Protein AF-A0A2S5GR79-F1 (afdb_monomer_lite)

Structure (mmCIF, N/CA/C/O backbone):
data_AF-A0A2S5GR79-F1
#
_entry.id   AF-A0A2S5GR79-F1
#
loop_
_atom_site.group_PDB
_atom_site.id
_atom_site.type_symbol
_atom_site.label_atom_id
_atom_site.label_alt_id
_atom_site.label_comp_id
_atom_site.label_asym_id
_atom_site.label_entity_id
_atom_site.label_seq_id
_atom_site.pdbx_PDB_ins_code
_atom_site.Cartn_x
_atom_site.Cartn_y
_atom_site.Cartn_z
_atom_site.occupancy
_atom_site.B_iso_or_equiv
_atom_site.auth_seq_id
_atom_site.auth_comp_id
_atom_site.auth_asym_id
_atom_site.auth_atom_id
_atom_site.pdbx_PDB_model_num
ATOM 1 N N . MET A 1 1 ? -6.820 -5.739 -44.861 1.00 42.50 1 MET A N 1
ATOM 2 C CA . MET A 1 1 ? -7.500 -4.667 -44.110 1.00 42.50 1 MET A CA 1
ATOM 3 C C . MET A 1 1 ? -6.879 -3.373 -44.604 1.00 42.50 1 MET A C 1
ATOM 5 O O . MET A 1 1 ? -5.662 -3.299 -44.633 1.00 42.50 1 MET A O 1
ATOM 9 N N . SER A 1 2 ? -7.670 -2.469 -45.167 1.00 46.91 2 SER A N 1
ATOM 10 C CA . SER A 1 2 ? -7.202 -1.232 -45.798 1.00 46.91 2 SER A CA 1
ATOM 11 C C . SER A 1 2 ? -7.049 -0.143 -44.740 1.00 46.91 2 SER A C 1
ATOM 13 O O . SER A 1 2 ? -8.056 0.387 -44.272 1.00 46.91 2 SER A O 1
ATOM 15 N N . ASP A 1 3 ? -5.809 0.163 -44.368 1.00 52.59 3 ASP A N 1
ATOM 16 C CA . ASP A 1 3 ? -5.494 1.220 -43.410 1.00 52.59 3 ASP A CA 1
ATOM 17 C C . ASP A 1 3 ? -5.774 2.588 -44.038 1.00 52.59 3 ASP A C 1
ATOM 19 O O . ASP A 1 3 ? -5.167 2.986 -45.034 1.00 52.59 3 ASP A O 1
ATOM 23 N N . HIS A 1 4 ? -6.760 3.296 -43.488 1.00 53.09 4 HIS A N 1
ATOM 24 C CA . HIS A 1 4 ? -7.120 4.637 -43.928 1.00 53.09 4 HIS A CA 1
ATOM 25 C C . HIS A 1 4 ? -6.209 5.660 -43.211 1.00 53.09 4 HIS A C 1
ATOM 27 O O . HIS A 1 4 ? -6.035 5.581 -41.993 1.00 53.09 4 HIS A O 1
ATOM 33 N N . PRO A 1 5 ? -5.624 6.644 -43.920 1.00 54.62 5 PRO A N 1
ATOM 34 C CA . PRO A 1 5 ? -4.585 7.538 -43.382 1.00 54.62 5 PRO A CA 1
ATOM 35 C C . PRO A 1 5 ? -5.053 8.462 -42.242 1.00 54.62 5 PRO A C 1
ATOM 37 O O . PRO A 1 5 ? -4.232 9.074 -41.571 1.00 54.62 5 PRO A O 1
ATOM 40 N N . PHE A 1 6 ? -6.362 8.543 -41.991 1.00 53.09 6 PHE A N 1
ATOM 41 C CA . PHE A 1 6 ? -6.958 9.308 -40.886 1.00 53.09 6 PHE A CA 1
ATOM 42 C C . PHE A 1 6 ? -7.430 8.441 -39.705 1.00 53.09 6 PHE A C 1
ATOM 44 O O . PHE A 1 6 ? -8.050 8.956 -38.781 1.00 53.09 6 PHE A O 1
ATOM 51 N N . THR A 1 7 ? -7.165 7.132 -39.740 1.00 53.22 7 THR A N 1
ATOM 52 C CA . THR A 1 7 ? -7.453 6.177 -38.646 1.00 53.22 7 THR A CA 1
ATOM 53 C C . THR A 1 7 ? -6.189 5.604 -38.015 1.00 53.22 7 THR A C 1
ATOM 55 O O . THR A 1 7 ? -6.276 4.665 -37.229 1.00 53.22 7 THR A O 1
ATOM 58 N N . TYR A 1 8 ? -5.020 6.167 -38.329 1.00 49.94 8 TYR A N 1
ATOM 59 C CA . TYR A 1 8 ? -3.846 5.955 -37.495 1.00 49.94 8 TYR A CA 1
ATOM 60 C C . TYR A 1 8 ? -4.170 6.534 -36.119 1.00 49.94 8 TYR A C 1
ATOM 62 O O . TYR A 1 8 ? -4.484 7.724 -36.010 1.00 49.94 8 TYR A O 1
ATOM 70 N N . ASP A 1 9 ? -4.141 5.700 -35.081 1.00 53.53 9 ASP A N 1
ATOM 71 C CA . ASP A 1 9 ? -4.064 6.232 -33.732 1.00 53.53 9 ASP A CA 1
ATOM 72 C C . ASP A 1 9 ? -2.742 6.993 -33.652 1.00 53.53 9 ASP A C 1
ATOM 74 O O . ASP A 1 9 ? -1.657 6.417 -33.618 1.00 53.53 9 ASP A O 1
ATOM 78 N N . ARG A 1 10 ? -2.851 8.316 -33.736 1.00 48.50 10 ARG A N 1
ATOM 79 C CA . ARG A 1 10 ? -1.745 9.279 -33.738 1.00 48.50 10 ARG A CA 1
ATOM 80 C C . ARG A 1 10 ? -0.858 9.200 -32.493 1.00 48.50 10 ARG A C 1
ATOM 82 O O . ARG A 1 10 ? 0.132 9.914 -32.443 1.00 48.50 10 ARG A O 1
ATOM 89 N N . TRP A 1 11 ? -1.226 8.375 -31.517 1.00 52.16 11 TRP A N 1
ATOM 90 C CA . TRP A 1 11 ? -0.455 8.117 -30.314 1.00 52.16 11 TRP A CA 1
ATOM 91 C C . TRP A 1 11 ? 0.381 6.845 -30.376 1.00 52.16 11 TRP A C 1
ATOM 93 O O . TRP A 1 11 ? 1.126 6.628 -29.446 1.00 52.16 11 TRP A O 1
ATOM 103 N N . ALA A 1 12 ? 0.273 5.978 -31.384 1.00 57.91 12 ALA A N 1
ATOM 104 C CA . ALA A 1 12 ? 0.862 4.641 -31.288 1.00 57.91 12 ALA A CA 1
ATOM 105 C C . ALA A 1 12 ? 1.846 4.335 -32.422 1.00 57.91 12 ALA A C 1
ATOM 107 O O . ALA A 1 12 ? 1.499 3.699 -33.422 1.00 57.91 12 ALA A O 1
ATOM 108 N N . THR A 1 13 ? 3.108 4.704 -32.209 1.00 55.00 13 THR A N 1
ATOM 109 C CA . THR A 1 13 ? 4.247 4.032 -32.841 1.00 55.00 13 THR A CA 1
ATOM 110 C C . THR A 1 13 ? 4.854 3.068 -31.811 1.00 55.00 13 THR A C 1
ATOM 112 O O . THR A 1 13 ? 5.108 3.487 -30.689 1.00 55.00 13 THR A O 1
ATOM 115 N N . PRO A 1 14 ? 5.111 1.782 -32.122 1.00 53.25 14 PRO A N 1
ATOM 116 C CA . PRO A 1 14 ? 5.706 0.845 -31.155 1.00 53.25 14 PRO A CA 1
ATOM 117 C C . PRO A 1 14 ? 7.072 1.282 -30.599 1.00 53.25 14 PRO A C 1
ATOM 119 O O . PRO A 1 14 ? 7.477 0.808 -29.543 1.00 53.25 14 PRO A O 1
ATOM 122 N N . ASP A 1 15 ? 7.753 2.178 -31.317 1.00 54.16 15 ASP A N 1
ATOM 123 C CA . ASP A 1 15 ? 9.056 2.748 -30.977 1.00 54.16 15 ASP A CA 1
ATOM 124 C C . ASP A 1 15 ? 8.958 4.206 -30.465 1.00 54.16 15 ASP A C 1
ATOM 126 O O . ASP A 1 15 ? 9.974 4.903 -30.412 1.00 54.16 15 ASP A O 1
ATOM 130 N N . ASP A 1 16 ? 7.757 4.703 -30.127 1.00 55.81 16 ASP A N 1
ATOM 131 C CA . ASP A 1 16 ? 7.603 6.041 -29.537 1.00 55.81 16 ASP A CA 1
ATOM 132 C C . ASP A 1 16 ? 8.219 6.064 -28.125 1.00 55.81 16 ASP A C 1
ATOM 134 O O . ASP A 1 16 ? 7.866 5.214 -27.302 1.00 55.81 16 ASP A O 1
ATOM 138 N N . PRO A 1 17 ? 9.088 7.039 -27.786 1.00 57.56 17 PRO A N 1
ATOM 139 C CA . PRO A 1 17 ? 9.674 7.170 -26.447 1.00 57.56 17 PRO A CA 1
ATOM 140 C C . PRO A 1 17 ? 8.639 7.432 -25.339 1.00 57.56 17 PRO A C 1
ATOM 142 O O . PRO A 1 17 ? 8.994 7.430 -24.164 1.00 57.56 17 PRO A O 1
ATOM 145 N N . GLU A 1 18 ? 7.373 7.655 -25.698 1.00 55.31 18 GLU A N 1
ATOM 146 C CA . GLU A 1 18 ? 6.242 7.754 -24.773 1.00 55.31 18 GLU A CA 1
ATOM 147 C C . GLU A 1 18 ? 5.782 6.383 -24.229 1.00 55.31 18 GLU A C 1
ATOM 149 O O . GLU A 1 18 ? 5.046 6.335 -23.242 1.00 55.31 18 GLU A O 1
ATOM 154 N N . PHE A 1 19 ? 6.231 5.265 -24.821 1.00 59.44 19 PHE A N 1
ATOM 155 C CA . PHE A 1 19 ? 5.865 3.910 -24.399 1.00 59.44 19 PHE A CA 1
ATOM 156 C C . PHE A 1 19 ? 7.029 3.170 -23.740 1.00 59.44 19 PHE A C 1
ATOM 158 O O . PHE A 1 19 ? 8.067 2.905 -24.344 1.00 59.44 19 PHE A O 1
ATOM 165 N N . GLY A 1 20 ? 6.814 2.772 -22.486 1.00 65.38 20 GLY A N 1
ATOM 166 C CA . GLY A 1 20 ? 7.700 1.893 -21.727 1.00 65.38 20 GLY A CA 1
ATOM 167 C C . GLY A 1 20 ? 7.110 0.493 -21.572 1.00 65.38 20 GLY A C 1
ATOM 168 O O . GLY A 1 20 ? 5.892 0.309 -21.506 1.00 65.38 20 GLY A O 1
ATOM 169 N N . VAL A 1 21 ? 7.977 -0.516 -21.482 1.00 72.62 21 VAL A N 1
ATOM 170 C CA . VAL A 1 21 ? 7.553 -1.869 -21.110 1.00 72.62 21 VAL A CA 1
ATOM 171 C C . VAL A 1 21 ? 7.466 -1.938 -19.592 1.00 72.62 21 VAL A C 1
ATOM 173 O O . VAL A 1 21 ? 8.483 -1.873 -18.914 1.00 72.62 21 VAL A O 1
ATOM 176 N N . VAL A 1 22 ? 6.260 -2.125 -19.059 1.00 78.31 22 VAL A N 1
ATOM 177 C CA . VAL A 1 22 ? 6.050 -2.339 -17.621 1.00 78.31 22 VAL A CA 1
ATOM 178 C C . VAL A 1 22 ? 5.828 -3.821 -17.353 1.00 78.31 22 VAL A C 1
ATOM 180 O O . VAL A 1 22 ? 5.045 -4.489 -18.039 1.00 78.31 22 VAL A O 1
ATOM 183 N N . ARG A 1 23 ? 6.493 -4.365 -16.332 1.00 81.06 23 ARG A N 1
ATOM 184 C CA . ARG A 1 23 ? 6.277 -5.757 -15.933 1.00 81.06 23 ARG A CA 1
ATOM 185 C C . ARG A 1 23 ? 4.891 -5.894 -15.308 1.00 81.06 23 ARG A C 1
ATOM 187 O O . ARG A 1 23 ? 4.534 -5.185 -14.372 1.00 81.06 23 ARG A O 1
ATOM 194 N N . PHE A 1 24 ? 4.121 -6.877 -15.772 1.00 86.69 24 PHE A N 1
ATOM 195 C CA . PHE A 1 24 ? 2.779 -7.143 -15.242 1.00 86.69 24 PHE A CA 1
ATOM 196 C C . PHE A 1 24 ? 2.766 -7.406 -13.726 1.00 86.69 24 PHE A C 1
ATOM 198 O O . PHE A 1 24 ? 1.814 -7.048 -13.039 1.00 86.69 24 PHE A O 1
ATOM 205 N N . ASP A 1 25 ? 3.831 -8.012 -13.197 1.00 88.00 25 ASP A N 1
ATOM 206 C CA . ASP A 1 25 ? 3.993 -8.242 -11.758 1.00 88.00 25 ASP A CA 1
ATOM 207 C C . ASP A 1 25 ? 4.040 -6.927 -10.959 1.00 88.00 25 ASP A C 1
ATOM 209 O O . ASP A 1 25 ? 3.446 -6.837 -9.886 1.00 88.00 25 ASP A O 1
ATOM 213 N N . ASP A 1 26 ? 4.656 -5.879 -11.508 1.00 88.50 26 ASP A N 1
ATOM 214 C CA . ASP A 1 26 ? 4.743 -4.573 -10.851 1.00 88.50 26 ASP A CA 1
ATOM 215 C C . ASP A 1 26 ? 3.391 -3.851 -10.875 1.00 88.50 26 ASP A C 1
ATOM 217 O O . ASP A 1 26 ? 2.960 -3.324 -9.849 1.00 88.50 26 ASP A O 1
ATOM 221 N N . LEU A 1 27 ? 2.627 -3.971 -11.969 1.00 90.62 27 LEU A N 1
ATOM 222 C CA . LEU A 1 27 ? 1.230 -3.514 -12.010 1.00 90.62 27 LEU A CA 1
ATOM 223 C C . LEU A 1 27 ? 0.359 -4.220 -10.959 1.00 90.62 27 LEU A C 1
ATOM 225 O O . LEU A 1 27 ? -0.467 -3.586 -10.303 1.00 90.62 27 LEU A O 1
ATOM 229 N N . ARG A 1 28 ? 0.558 -5.528 -10.752 1.00 94.69 28 ARG A N 1
ATOM 230 C CA . ARG A 1 28 ? -0.155 -6.295 -9.716 1.00 94.69 28 ARG A CA 1
ATOM 231 C C . ARG A 1 28 ? 0.232 -5.877 -8.301 1.00 94.69 28 ARG A C 1
ATOM 233 O O . ARG A 1 28 ? -0.624 -5.888 -7.416 1.00 94.69 28 ARG A O 1
ATOM 240 N N . LYS A 1 29 ? 1.496 -5.525 -8.062 1.00 94.44 29 LYS A N 1
ATOM 241 C CA . LYS A 1 29 ? 1.938 -4.976 -6.770 1.00 94.44 29 LYS A CA 1
ATOM 242 C C 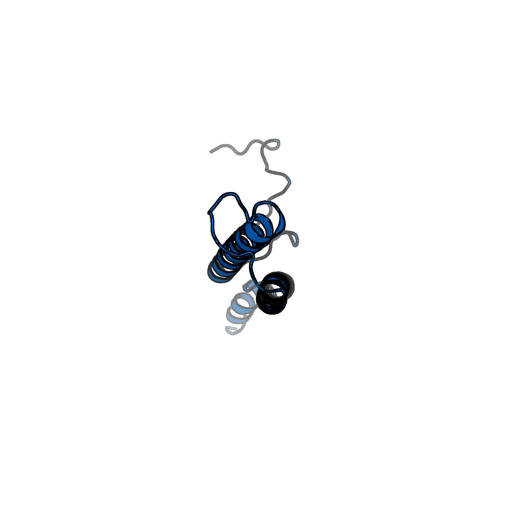. LYS A 1 29 ? 1.295 -3.616 -6.508 1.00 94.44 29 LYS A C 1
ATOM 244 O O . LYS A 1 29 ? 0.746 -3.431 -5.426 1.00 94.44 29 LYS A O 1
ATOM 249 N N . ILE A 1 30 ? 1.271 -2.730 -7.506 1.00 95.50 30 ILE A N 1
ATOM 250 C CA . ILE A 1 30 ? 0.607 -1.421 -7.414 1.00 95.50 30 ILE A CA 1
ATOM 251 C C . ILE A 1 30 ? -0.890 -1.590 -7.120 1.00 95.50 30 ILE A C 1
ATOM 253 O O . ILE A 1 30 ? -1.403 -0.979 -6.187 1.00 95.50 30 ILE A O 1
ATOM 257 N N . GLU A 1 31 ? -1.587 -2.475 -7.845 1.00 97.06 31 GLU A N 1
ATOM 258 C CA . GLU A 1 31 ? -3.004 -2.793 -7.601 1.00 97.06 31 GLU A CA 1
ATOM 259 C C . GLU A 1 31 ? -3.242 -3.200 -6.136 1.00 97.06 31 GLU A C 1
ATOM 261 O O . GLU A 1 31 ? -4.126 -2.667 -5.461 1.00 97.06 31 GLU A O 1
ATOM 266 N N . ARG A 1 32 ? -2.422 -4.119 -5.613 1.00 97.25 32 ARG A N 1
ATOM 267 C CA . ARG A 1 32 ? -2.527 -4.589 -4.224 1.00 97.25 32 ARG A CA 1
ATOM 268 C C . ARG A 1 32 ? -2.233 -3.489 -3.208 1.00 97.25 32 ARG A C 1
ATOM 270 O O . ARG A 1 32 ? -2.941 -3.415 -2.204 1.00 97.25 32 ARG A O 1
ATOM 277 N N . ALA A 1 33 ? -1.238 -2.643 -3.461 1.00 98.12 33 ALA A N 1
ATOM 278 C CA . ALA A 1 33 ? -0.913 -1.515 -2.596 1.00 98.12 33 ALA A CA 1
ATOM 279 C C . ALA A 1 33 ? -2.081 -0.517 -2.525 1.00 98.12 33 ALA A C 1
ATOM 281 O O . ALA A 1 33 ? -2.503 -0.154 -1.428 1.00 98.12 33 ALA A O 1
ATOM 282 N N . CYS A 1 34 ? -2.699 -0.179 -3.663 1.00 98.25 34 CYS A N 1
ATOM 283 C CA . CYS A 1 34 ? -3.895 0.668 -3.715 1.00 98.25 34 CYS A CA 1
ATOM 284 C C . CYS A 1 34 ? -5.066 0.086 -2.907 1.00 98.25 34 CYS A C 1
ATOM 286 O O . CYS A 1 34 ? -5.718 0.805 -2.146 1.00 98.25 34 CYS A O 1
ATOM 288 N N . LEU A 1 35 ? -5.323 -1.221 -3.028 1.00 98.38 35 LEU A N 1
ATOM 289 C CA . LEU A 1 35 ? -6.362 -1.897 -2.242 1.00 98.38 35 LEU A CA 1
ATOM 290 C C . LEU A 1 35 ? -6.048 -1.879 -0.738 1.00 98.38 35 LEU A C 1
ATOM 292 O O . LEU A 1 35 ? -6.953 -1.667 0.071 1.00 98.38 35 LEU A O 1
ATOM 296 N N . GLY A 1 36 ? -4.779 -2.061 -0.366 1.00 98.31 36 GLY A N 1
ATOM 297 C CA . GLY A 1 36 ? -4.312 -1.960 1.017 1.00 98.31 36 GLY A CA 1
ATOM 298 C C . GLY A 1 36 ? -4.529 -0.565 1.604 1.00 98.31 36 GLY A C 1
ATOM 299 O O . GLY A 1 36 ? -5.129 -0.439 2.671 1.00 98.31 36 GLY A O 1
ATOM 300 N N . ILE A 1 37 ? -4.133 0.480 0.873 1.00 98.50 37 ILE A N 1
ATOM 301 C CA . ILE A 1 37 ? -4.347 1.882 1.260 1.00 98.50 37 ILE A CA 1
ATOM 302 C C . ILE A 1 37 ? -5.837 2.154 1.473 1.00 98.50 37 ILE A C 1
ATOM 304 O O . ILE A 1 37 ? -6.228 2.701 2.505 1.00 98.50 37 ILE A O 1
ATOM 308 N N . TRP A 1 38 ? -6.686 1.731 0.533 1.00 98.25 38 TRP A N 1
ATOM 309 C CA . TRP A 1 38 ? -8.128 1.939 0.635 1.00 98.25 38 TRP A CA 1
ATOM 310 C C . TRP A 1 38 ? -8.739 1.229 1.850 1.00 98.25 38 TRP A C 1
ATOM 312 O O . TRP A 1 38 ? -9.548 1.815 2.574 1.00 98.25 38 TRP A O 1
ATOM 322 N N . ALA A 1 39 ? -8.320 -0.011 2.113 1.00 98.12 39 ALA A N 1
ATOM 323 C CA . ALA A 1 39 ? -8.770 -0.766 3.276 1.00 98.12 39 ALA A CA 1
ATOM 324 C C . ALA A 1 39 ? -8.368 -0.076 4.588 1.00 98.12 39 ALA A C 1
ATOM 326 O O . ALA A 1 39 ? -9.217 0.115 5.463 1.00 98.12 39 ALA A O 1
ATOM 327 N N . ILE A 1 40 ? -7.108 0.355 4.708 1.00 97.88 40 ILE A N 1
ATOM 328 C CA . ILE A 1 40 ? -6.617 1.061 5.896 1.00 97.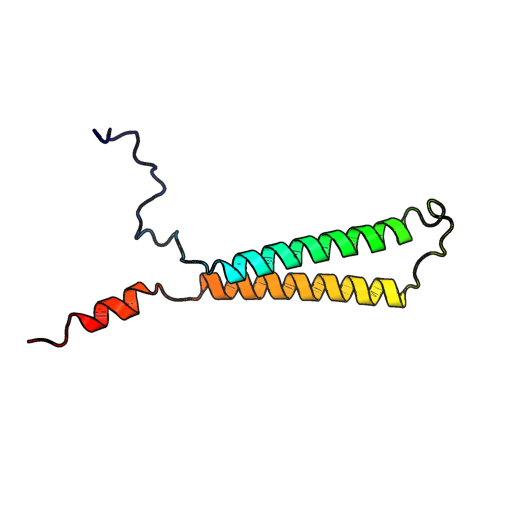88 40 ILE A CA 1
ATOM 329 C C . ILE A 1 40 ? -7.369 2.380 6.091 1.00 97.88 40 ILE A C 1
ATOM 331 O O . ILE A 1 40 ? -7.870 2.640 7.187 1.00 97.88 40 ILE A O 1
ATOM 335 N N . ALA A 1 41 ? -7.518 3.178 5.031 1.00 96.19 41 ALA A N 1
ATOM 336 C CA . ALA A 1 41 ? -8.238 4.446 5.081 1.00 96.19 41 ALA A CA 1
ATOM 337 C C . ALA A 1 41 ? -9.682 4.261 5.567 1.00 96.19 41 ALA A C 1
ATOM 339 O O . ALA A 1 41 ? -10.173 5.047 6.377 1.00 96.19 41 ALA A O 1
ATOM 340 N N . ARG A 1 42 ? -10.357 3.191 5.131 1.00 94.00 42 ARG A N 1
ATOM 341 C CA . ARG A 1 42 ? -11.719 2.881 5.575 1.00 94.00 42 ARG A CA 1
ATOM 342 C C . ARG A 1 42 ? -11.769 2.435 7.036 1.00 94.00 42 ARG A C 1
ATOM 344 O O . ARG A 1 42 ? -12.659 2.870 7.758 1.00 94.00 42 ARG A O 1
ATOM 351 N N . ILE A 1 43 ? -10.816 1.621 7.491 1.00 93.12 43 ILE A N 1
ATOM 352 C CA . ILE A 1 43 ? -10.720 1.195 8.899 1.00 93.12 43 ILE A CA 1
ATOM 353 C C . ILE A 1 43 ? -10.501 2.406 9.813 1.00 93.12 43 ILE A C 1
ATOM 355 O O . ILE A 1 43 ? -11.266 2.619 10.755 1.00 93.12 43 ILE A O 1
ATOM 359 N N . VAL A 1 44 ? -9.490 3.224 9.508 1.00 94.19 44 VAL A N 1
ATOM 360 C CA . VAL A 1 44 ? -9.155 4.424 10.286 1.00 94.19 44 VAL A CA 1
ATOM 361 C C . VAL A 1 44 ? -10.305 5.431 10.242 1.00 94.19 44 VAL A C 1
ATOM 363 O O . VAL A 1 44 ? -10.730 5.923 11.286 1.00 94.19 44 VAL A O 1
ATOM 366 N N . GLY A 1 45 ? -10.862 5.687 9.056 1.00 91.25 45 GLY A N 1
ATOM 367 C CA . GLY A 1 45 ? -11.968 6.620 8.860 1.00 91.25 45 GLY A CA 1
ATOM 368 C C . GLY A 1 45 ? -13.230 6.225 9.628 1.00 91.25 45 GLY A C 1
ATOM 369 O O . GLY A 1 45 ? -13.816 7.077 10.297 1.00 91.25 45 GLY A O 1
ATOM 370 N N . ASN A 1 46 ? -13.612 4.945 9.601 1.00 89.81 46 ASN A N 1
ATOM 371 C CA . ASN A 1 46 ? -14.755 4.442 10.368 1.00 89.81 46 ASN A CA 1
ATOM 372 C C . ASN A 1 46 ? -14.517 4.593 11.875 1.00 89.81 46 ASN A C 1
ATOM 374 O O . ASN A 1 46 ? -15.399 5.048 12.600 1.00 89.81 46 ASN A O 1
ATOM 378 N N . SER A 1 47 ? -13.311 4.258 12.347 1.00 88.94 47 SER A N 1
ATOM 379 C CA . SER A 1 47 ? -12.960 4.401 13.761 1.00 88.94 47 SER A CA 1
ATOM 380 C C . SER A 1 47 ? -12.969 5.856 14.237 1.00 88.94 47 SER A C 1
ATOM 382 O O . SER A 1 47 ? -13.283 6.102 15.400 1.00 88.94 47 SER A O 1
ATOM 384 N N . ALA A 1 48 ? -12.570 6.804 13.387 1.00 87.12 48 ALA A N 1
ATOM 385 C CA . ALA A 1 48 ? -12.468 8.215 13.751 1.00 87.12 48 ALA A CA 1
ATOM 386 C C . ALA A 1 48 ? -13.822 8.937 13.708 1.00 87.12 48 ALA A C 1
ATOM 388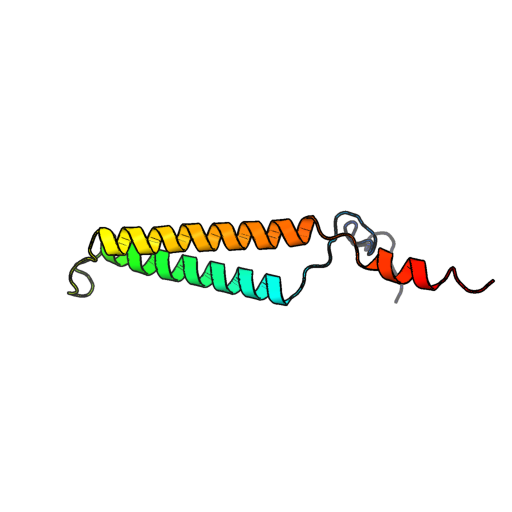 O O . ALA A 1 48 ? -14.112 9.744 14.587 1.00 87.12 48 ALA A O 1
ATOM 389 N N . ASN A 1 49 ? -14.647 8.652 12.696 1.00 86.38 49 ASN A N 1
ATOM 390 C CA . ASN A 1 49 ? -15.866 9.420 12.428 1.00 86.38 49 ASN A CA 1
ATOM 391 C C . ASN A 1 49 ? -17.137 8.761 12.972 1.00 86.38 49 ASN A C 1
ATOM 393 O O . ASN A 1 49 ? -18.085 9.461 13.319 1.00 86.38 49 ASN A O 1
ATOM 397 N N . GLU A 1 50 ? -17.173 7.430 13.071 1.00 82.06 50 GLU A N 1
ATOM 398 C CA . GLU A 1 50 ? -18.382 6.687 13.444 1.00 82.06 50 GLU A CA 1
ATOM 399 C C . GLU A 1 50 ? -18.127 5.612 14.522 1.00 82.06 50 GLU A C 1
ATOM 401 O O . GLU A 1 50 ? -18.587 4.473 14.390 1.00 82.06 50 GLU A O 1
ATOM 406 N N . PRO A 1 51 ? -17.446 5.931 15.642 1.00 74.50 51 PRO A N 1
ATOM 407 C CA . PRO A 1 51 ? -17.120 4.928 16.657 1.00 74.50 51 PRO A CA 1
ATOM 408 C C . PRO A 1 51 ? -18.364 4.267 17.277 1.00 74.50 51 PRO A C 1
ATOM 410 O O . PRO A 1 51 ? -18.325 3.108 17.674 1.00 74.50 51 PRO A O 1
ATOM 413 N N . GLY A 1 52 ? -19.499 4.973 17.322 1.00 74.62 52 GLY A N 1
ATOM 414 C CA . GLY A 1 52 ? -20.759 4.442 17.847 1.00 74.62 52 GLY A CA 1
ATOM 415 C C . GLY A 1 52 ? -21.529 3.522 16.891 1.00 74.62 52 GLY A C 1
ATOM 416 O O . GLY A 1 52 ? -22.406 2.796 17.350 1.00 74.62 52 GLY A O 1
ATOM 417 N N . ALA A 1 53 ? -21.218 3.513 15.588 1.00 78.50 53 ALA A N 1
ATOM 418 C CA . ALA A 1 53 ? -22.015 2.796 14.583 1.00 78.50 53 ALA A CA 1
ATOM 419 C C . ALA A 1 53 ? -21.907 1.265 14.689 1.00 78.50 53 ALA A C 1
ATOM 421 O O . ALA A 1 53 ? -22.793 0.543 14.239 1.00 78.50 53 ALA A O 1
ATOM 422 N N . THR A 1 54 ? -20.834 0.762 15.300 1.00 74.75 54 THR A N 1
ATOM 423 C CA . THR A 1 54 ? -20.569 -0.680 15.444 1.00 74.75 54 THR A CA 1
ATOM 424 C C . THR A 1 54 ? -20.689 -1.174 16.886 1.00 74.75 54 THR A C 1
ATOM 426 O O . THR A 1 54 ? -20.596 -2.374 17.131 1.00 74.75 54 THR A O 1
ATOM 429 N N . GLY A 1 55 ? -20.850 -0.264 17.855 1.00 76.25 55 GLY A N 1
ATOM 430 C CA . GLY A 1 55 ? -20.717 -0.573 19.283 1.00 76.25 55 GLY A CA 1
ATOM 431 C C . GLY A 1 55 ? -19.291 -0.945 19.718 1.00 76.25 55 GLY A C 1
ATOM 432 O O . GLY A 1 55 ? -19.078 -1.262 20.888 1.00 76.25 55 GLY A O 1
ATOM 433 N N . ALA A 1 56 ? -18.311 -0.912 18.806 1.00 79.94 56 ALA A N 1
ATOM 434 C CA . ALA A 1 56 ? -16.910 -1.155 19.117 1.00 79.94 56 ALA A CA 1
ATOM 435 C C . ALA A 1 56 ? -16.256 0.093 19.727 1.00 79.94 56 ALA A C 1
ATOM 437 O O . ALA A 1 56 ? -16.627 1.230 19.442 1.00 79.94 56 ALA A O 1
ATOM 438 N N . ARG A 1 57 ? -15.238 -0.114 20.566 1.00 84.69 57 ARG A N 1
ATOM 439 C CA . ARG A 1 57 ? -14.432 0.993 21.088 1.00 84.69 57 ARG A CA 1
ATOM 440 C C . ARG A 1 57 ? -13.616 1.615 19.938 1.00 84.69 57 ARG A C 1
ATOM 442 O O . ARG A 1 57 ? -13.042 0.850 19.161 1.00 84.69 57 ARG A O 1
ATOM 449 N N . PRO A 1 58 ? -13.508 2.958 19.850 1.00 87.56 58 PRO A N 1
ATOM 450 C CA . PRO A 1 58 ? -12.601 3.596 18.901 1.00 87.56 58 PRO A CA 1
ATOM 451 C C . PRO A 1 58 ? -11.172 3.060 19.051 1.00 87.56 58 PRO A C 1
ATOM 453 O O . PRO A 1 58 ? -10.722 2.783 20.169 1.00 87.56 58 PRO A O 1
ATOM 456 N N . MET A 1 59 ? -10.467 2.919 17.929 1.00 91.25 59 MET A N 1
ATOM 457 C CA . MET A 1 59 ? -9.075 2.488 17.914 1.00 91.25 59 MET A CA 1
ATOM 458 C C . MET A 1 59 ? -8.191 3.455 18.696 1.00 91.25 59 MET A C 1
ATOM 460 O O . MET A 1 59 ? -8.403 4.668 18.703 1.00 91.25 59 MET A O 1
ATOM 464 N N . ASP A 1 60 ? -7.171 2.890 19.333 1.00 93.94 60 ASP A N 1
ATOM 465 C CA . ASP A 1 60 ? -6.163 3.668 20.034 1.00 93.94 60 ASP A CA 1
ATOM 466 C C . ASP A 1 60 ? -5.329 4.515 19.059 1.00 93.94 60 ASP A C 1
ATOM 468 O O . ASP A 1 60 ? -5.058 4.102 17.926 1.00 93.94 60 ASP A O 1
ATOM 472 N N . GLY A 1 61 ? -4.888 5.691 19.513 1.00 93.56 61 GLY A N 1
ATOM 473 C CA . GLY A 1 61 ? -4.091 6.610 18.701 1.00 93.56 61 GLY A CA 1
ATOM 474 C C . GLY A 1 61 ? -2.785 5.991 18.193 1.00 93.56 61 GLY A C 1
ATOM 475 O O . GLY A 1 61 ? -2.382 6.267 17.064 1.00 93.56 61 GLY A O 1
ATOM 476 N N . TRP A 1 62 ? -2.156 5.098 18.964 1.00 96.19 62 TRP A N 1
ATOM 477 C CA . TRP A 1 62 ? -0.972 4.364 18.517 1.00 96.19 62 TRP A CA 1
ATOM 478 C C . TRP A 1 62 ? -1.298 3.410 17.361 1.00 96.19 62 TRP A C 1
ATOM 480 O O . TRP A 1 62 ? -0.537 3.326 16.398 1.00 96.19 62 TRP A O 1
ATOM 490 N N . VAL A 1 63 ? -2.453 2.738 17.404 1.00 96.00 63 VAL A N 1
ATOM 491 C CA . VAL A 1 63 ? -2.907 1.846 16.322 1.00 96.00 63 VAL A CA 1
ATOM 492 C C . VAL A 1 63 ? -3.205 2.646 15.055 1.00 96.00 63 VAL A C 1
ATOM 494 O O . VAL A 1 63 ? -2.756 2.265 13.977 1.00 96.00 63 VAL A O 1
ATOM 497 N N . VAL A 1 64 ? -3.907 3.777 15.185 1.00 96.06 64 VAL A N 1
ATOM 498 C CA . VAL A 1 64 ? -4.167 4.693 14.062 1.00 96.06 64 VAL A CA 1
ATOM 499 C C . VAL A 1 64 ? -2.855 5.175 13.442 1.00 96.06 64 VAL A C 1
ATOM 501 O O . VAL A 1 64 ? -2.703 5.111 12.226 1.00 96.06 64 VAL A O 1
ATOM 504 N N 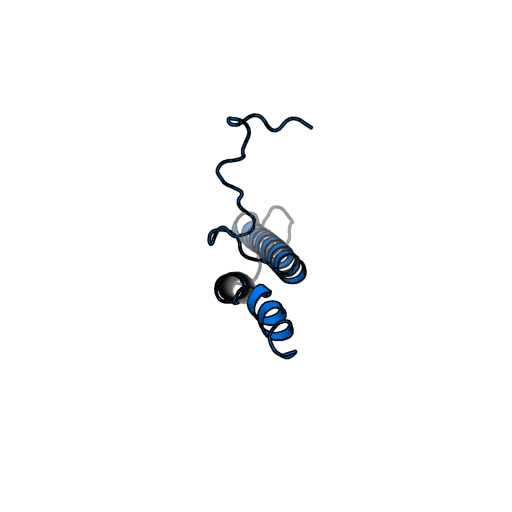. SER A 1 65 ? -1.891 5.596 14.264 1.00 96.75 65 SER A N 1
ATOM 505 C CA . SER A 1 65 ? -0.586 6.078 13.798 1.00 96.75 65 SER A CA 1
ATOM 506 C C . SER A 1 65 ? 0.183 5.015 13.003 1.00 96.75 65 SER A C 1
ATOM 508 O O . SER A 1 65 ? 0.637 5.283 11.895 1.00 96.75 65 SER A O 1
ATOM 510 N N . ASN A 1 66 ? 0.251 3.774 13.502 1.00 98.00 66 ASN A N 1
ATOM 511 C CA . ASN A 1 66 ? 0.924 2.685 12.783 1.00 98.00 66 ASN A CA 1
ATOM 512 C C . ASN A 1 66 ? 0.226 2.329 11.463 1.00 98.00 66 ASN A C 1
ATOM 514 O O . ASN A 1 66 ? 0.892 2.042 10.472 1.00 98.00 66 ASN A O 1
ATOM 518 N N . LEU A 1 67 ? -1.108 2.358 11.430 1.00 97.88 67 LEU A N 1
ATOM 519 C CA . LEU A 1 67 ? -1.864 2.129 10.200 1.00 97.88 67 LEU A CA 1
ATOM 520 C C . LEU A 1 67 ? -1.595 3.221 9.160 1.00 97.88 67 LEU A C 1
ATOM 522 O O . LEU A 1 67 ? -1.382 2.904 7.992 1.00 97.88 67 LEU A O 1
ATOM 526 N N . MET A 1 68 ? -1.538 4.486 9.581 1.00 97.94 68 MET A N 1
ATOM 527 C CA . MET A 1 68 ? -1.179 5.592 8.691 1.00 97.94 68 MET A CA 1
ATOM 528 C C . MET A 1 68 ? 0.276 5.503 8.209 1.00 97.94 68 MET A C 1
ATOM 530 O O . MET A 1 68 ? 0.514 5.695 7.022 1.00 97.94 68 MET A O 1
ATOM 534 N N . GLY A 1 69 ? 1.223 5.094 9.059 1.00 97.94 69 GLY A N 1
ATOM 535 C CA . GLY A 1 69 ? 2.592 4.786 8.621 1.00 97.94 69 GLY A CA 1
ATOM 536 C C . GLY A 1 69 ? 2.650 3.628 7.612 1.00 97.94 69 GLY A C 1
ATOM 537 O O . GLY A 1 69 ? 3.459 3.632 6.687 1.00 97.94 69 GLY A O 1
ATOM 538 N N . GLY A 1 70 ? 1.739 2.656 7.722 1.00 97.94 70 GLY A N 1
ATOM 539 C CA . GLY A 1 70 ? 1.548 1.623 6.702 1.00 97.94 70 GLY A CA 1
ATOM 540 C C . GLY A 1 70 ? 1.066 2.185 5.359 1.00 97.94 70 GLY A C 1
ATOM 541 O O . GLY A 1 70 ? 1.529 1.735 4.315 1.00 97.94 70 GLY A O 1
ATOM 542 N N . VAL A 1 71 ? 0.178 3.187 5.367 1.00 98.44 71 VAL A N 1
ATOM 543 C CA . VAL A 1 71 ? -0.248 3.897 4.145 1.00 98.44 71 VAL A CA 1
ATOM 544 C C . VAL A 1 71 ? 0.929 4.625 3.505 1.00 98.44 71 VAL A C 1
ATOM 546 O O . VAL A 1 71 ? 1.126 4.488 2.302 1.00 98.44 71 VAL A O 1
ATOM 549 N N . GLU A 1 72 ? 1.726 5.345 4.296 1.00 98.31 72 GLU A N 1
ATOM 550 C CA . GLU A 1 72 ? 2.940 6.023 3.819 1.00 98.31 72 GLU A CA 1
ATOM 551 C C . GLU A 1 72 ? 3.898 5.026 3.151 1.00 98.31 72 GLU A C 1
ATOM 553 O O . GLU A 1 72 ? 4.263 5.208 1.993 1.00 98.31 72 GLU A O 1
ATOM 558 N N . SER A 1 73 ? 4.184 3.898 3.809 1.00 98.12 73 SER A N 1
ATOM 559 C CA . SER A 1 73 ? 5.054 2.855 3.253 1.00 98.12 73 SER A CA 1
ATOM 560 C C . SER A 1 73 ? 4.521 2.233 1.953 1.00 98.12 73 SER A C 1
ATOM 562 O O . SER A 1 73 ? 5.309 1.889 1.071 1.00 98.12 73 SER A O 1
ATOM 564 N N . LEU A 1 74 ? 3.201 2.073 1.808 1.00 98.31 74 LEU A N 1
ATOM 565 C CA . LEU A 1 74 ? 2.597 1.583 0.564 1.00 98.31 74 LEU A CA 1
ATOM 566 C C . LEU A 1 74 ? 2.679 2.625 -0.560 1.00 98.31 74 LEU A C 1
ATOM 568 O O . LEU A 1 74 ? 2.897 2.252 -1.712 1.00 98.31 74 LEU A O 1
ATOM 572 N N . CYS A 1 75 ? 2.528 3.913 -0.243 1.00 98.12 75 CYS A N 1
ATOM 573 C CA . CYS A 1 75 ? 2.727 4.997 -1.203 1.00 98.12 75 CYS A CA 1
ATOM 574 C C . CYS A 1 75 ? 4.177 5.048 -1.697 1.00 98.12 75 CYS A C 1
ATOM 576 O O . CYS A 1 75 ? 4.391 5.133 -2.906 1.00 98.12 75 CYS A O 1
ATOM 578 N N . ASP A 1 76 ? 5.150 4.921 -0.792 1.00 97.81 76 ASP A N 1
ATOM 579 C CA . ASP A 1 76 ? 6.573 4.861 -1.144 1.00 97.81 76 ASP A CA 1
ATOM 580 C C . ASP A 1 76 ? 6.860 3.669 -2.066 1.00 97.81 76 ASP A C 1
ATOM 582 O O . ASP A 1 76 ? 7.471 3.826 -3.119 1.00 97.81 76 ASP A O 1
ATOM 586 N N . GLN A 1 77 ? 6.316 2.487 -1.752 1.00 96.31 77 GLN A N 1
ATOM 587 C CA . GLN A 1 77 ? 6.453 1.309 -2.613 1.00 96.31 77 GLN A CA 1
ATOM 588 C C . GLN A 1 77 ? 5.876 1.530 -4.022 1.00 96.31 77 GLN A C 1
ATOM 590 O O . GLN A 1 77 ? 6.453 1.059 -5.003 1.00 96.31 77 GLN A O 1
ATOM 595 N N . ILE A 1 78 ? 4.731 2.210 -4.149 1.00 96.44 78 ILE A N 1
ATOM 596 C CA . ILE A 1 78 ? 4.157 2.544 -5.462 1.00 96.44 78 ILE A CA 1
ATOM 597 C C . ILE A 1 78 ? 5.084 3.502 -6.218 1.00 96.44 78 ILE A C 1
ATOM 599 O O . ILE A 1 78 ? 5.306 3.303 -7.413 1.00 96.44 78 ILE A O 1
ATOM 603 N N . ALA A 1 79 ? 5.627 4.515 -5.538 1.00 94.81 79 ALA A N 1
ATOM 604 C CA . ALA A 1 79 ? 6.553 5.471 -6.137 1.00 94.81 79 ALA A CA 1
ATOM 605 C C . ALA A 1 79 ? 7.834 4.783 -6.632 1.00 94.81 79 ALA A C 1
ATOM 607 O O . ALA A 1 79 ? 8.249 5.031 -7.763 1.00 94.81 79 ALA A O 1
ATOM 608 N N . ASP A 1 80 ? 8.394 3.860 -5.847 1.00 92.94 80 ASP A N 1
ATOM 609 C CA . ASP A 1 80 ? 9.574 3.077 -6.223 1.00 92.94 80 ASP A CA 1
ATOM 610 C C . ASP A 1 80 ? 9.315 2.198 -7.455 1.00 92.94 80 ASP A C 1
ATOM 612 O O . ASP A 1 80 ? 10.121 2.180 -8.385 1.00 92.94 80 ASP A O 1
ATOM 616 N N . LEU A 1 81 ? 8.173 1.499 -7.502 1.00 90.94 81 LEU A N 1
ATOM 617 C CA . LEU A 1 81 ? 7.789 0.666 -8.652 1.00 90.94 81 LEU A CA 1
ATOM 618 C C . LEU A 1 81 ? 7.540 1.499 -9.916 1.00 90.94 81 LEU A C 1
ATOM 620 O O . LEU A 1 81 ? 7.850 1.065 -11.030 1.00 90.94 81 LEU A O 1
ATOM 624 N N . ALA A 1 82 ? 6.973 2.697 -9.761 1.00 88.44 82 ALA A N 1
ATOM 625 C CA . ALA A 1 82 ? 6.782 3.623 -10.867 1.00 88.44 82 ALA A CA 1
ATOM 626 C C . ALA A 1 82 ? 8.131 4.145 -11.380 1.00 88.44 82 ALA A C 1
ATOM 628 O O . ALA A 1 82 ? 8.377 4.098 -12.582 1.00 88.44 82 ALA A O 1
ATOM 629 N N . ALA A 1 83 ? 9.018 4.581 -10.481 1.00 87.88 83 ALA A N 1
ATOM 630 C CA . ALA A 1 83 ? 10.356 5.051 -10.824 1.00 87.88 83 ALA A CA 1
ATOM 631 C C . ALA A 1 83 ? 11.170 3.966 -11.538 1.00 87.88 83 ALA A C 1
ATOM 633 O O . ALA A 1 83 ? 11.691 4.211 -12.624 1.00 87.88 83 ALA A O 1
ATOM 634 N N . SER A 1 84 ? 11.183 2.734 -11.015 1.00 84.62 84 SER A N 1
ATOM 635 C CA . SER A 1 84 ? 11.893 1.628 -11.664 1.00 84.62 84 SER A CA 1
ATOM 636 C C . SER A 1 84 ? 11.362 1.328 -13.065 1.00 84.62 84 SER A C 1
ATOM 638 O O . SER A 1 84 ? 12.136 0.978 -13.947 1.00 84.62 84 SER A O 1
ATOM 640 N N . SER A 1 85 ? 10.053 1.490 -13.283 1.00 80.12 85 SER A N 1
ATOM 641 C CA . SER A 1 85 ? 9.436 1.285 -14.598 1.00 80.12 85 SER A CA 1
ATOM 642 C C . SER A 1 85 ? 9.767 2.401 -15.598 1.00 80.12 85 SER A C 1
ATOM 644 O O . SER A 1 85 ? 9.702 2.170 -16.802 1.00 80.12 85 SER A O 1
ATOM 646 N N . MET A 1 86 ? 10.093 3.605 -15.117 1.00 78.88 86 MET A N 1
ATOM 647 C CA . MET A 1 86 ? 10.469 4.753 -15.954 1.00 78.88 86 MET A CA 1
ATOM 648 C C . MET A 1 86 ? 11.973 4.794 -16.259 1.00 78.88 86 MET A C 1
ATOM 650 O O . MET A 1 86 ? 12.359 5.266 -17.325 1.00 78.88 86 MET A O 1
ATOM 654 N N . ASP A 1 87 ? 12.810 4.282 -15.352 1.00 76.62 87 ASP A N 1
ATOM 655 C CA . ASP A 1 87 ? 14.273 4.313 -15.475 1.00 76.62 87 ASP A CA 1
ATOM 656 C C . ASP A 1 87 ? 14.865 3.082 -16.202 1.00 76.62 87 ASP A C 1
ATOM 658 O O . ASP A 1 87 ? 16.050 3.080 -16.554 1.00 76.62 87 ASP A O 1
ATOM 662 N N . GLU A 1 88 ? 14.083 2.019 -16.439 1.00 63.28 88 GLU A N 1
ATOM 663 C CA . GLU A 1 88 ? 14.577 0.795 -17.087 1.00 63.28 88 GLU A CA 1
ATOM 664 C C . GLU A 1 88 ? 14.784 1.005 -18.607 1.00 63.28 88 GLU A C 1
ATOM 666 O O . GLU A 1 88 ? 13.842 1.349 -19.329 1.00 63.28 88 GLU A O 1
ATOM 671 N N . PRO A 1 89 ? 16.005 0.800 -19.148 1.00 56.31 89 PRO A N 1
ATOM 672 C CA . PRO A 1 89 ? 16.258 0.989 -20.571 1.00 56.31 89 PRO A CA 1
ATOM 673 C C . PRO A 1 89 ? 15.481 -0.043 -21.409 1.00 56.31 89 PRO A C 1
ATOM 675 O O . PRO A 1 89 ? 15.401 -1.212 -21.017 1.00 56.31 89 PRO A O 1
ATOM 678 N N . PRO A 1 90 ? 14.979 0.323 -22.605 1.00 56.97 90 PRO A N 1
ATOM 679 C CA . PRO A 1 90 ? 14.232 -0.596 -23.455 1.00 56.97 90 PRO A CA 1
ATOM 680 C C . PRO A 1 90 ? 15.023 -1.885 -23.719 1.00 56.97 90 PRO A C 1
ATOM 682 O O . PRO A 1 90 ? 16.144 -1.853 -24.242 1.00 56.97 90 PRO A O 1
ATOM 685 N N . LEU A 1 91 ? 14.414 -3.041 -23.421 1.00 55.69 91 LEU A N 1
ATOM 686 C CA . LEU A 1 91 ? 14.998 -4.380 -23.623 1.00 55.69 91 LEU A CA 1
ATOM 687 C C . LEU A 1 91 ? 15.459 -4.645 -25.074 1.00 55.69 91 LEU A C 1
ATOM 689 O O . LEU A 1 91 ? 16.219 -5.581 -25.328 1.00 55.69 91 LEU A O 1
ATOM 693 N N . VAL A 1 92 ? 15.064 -3.792 -26.025 1.00 54.69 92 VAL A N 1
ATOM 694 C CA . VAL A 1 92 ? 15.538 -3.762 -27.419 1.00 54.69 92 VAL A CA 1
ATOM 695 C C . VAL A 1 92 ? 17.072 -3.660 -27.511 1.00 54.69 92 VAL A C 1
ATOM 697 O O . VAL A 1 92 ? 17.680 -4.236 -28.416 1.00 54.69 92 VAL A O 1
ATOM 700 N N . SER A 1 93 ? 17.725 -3.020 -26.534 1.00 51.22 93 SER A N 1
ATOM 701 C CA . SER A 1 93 ? 19.191 -2.917 -26.436 1.00 51.22 93 SER A CA 1
ATOM 702 C C . SER A 1 93 ? 19.901 -4.281 -26.322 1.00 51.22 93 SER A C 1
ATOM 704 O O . SER A 1 93 ? 21.006 -4.461 -26.840 1.00 51.22 93 SER A O 1
ATOM 706 N N . LEU A 1 94 ? 19.263 -5.285 -25.708 1.00 50.47 94 LEU A N 1
ATOM 707 C CA . LEU A 1 94 ? 19.873 -6.608 -25.518 1.00 50.47 94 LEU A CA 1
ATOM 708 C C . LEU A 1 94 ? 19.849 -7.457 -26.796 1.00 50.47 94 LEU A C 1
ATOM 710 O O . LEU A 1 94 ? 20.772 -8.235 -27.040 1.00 50.47 94 LEU A O 1
ATOM 714 N N . PHE A 1 95 ? 18.836 -7.277 -27.646 1.00 52.84 95 PHE A N 1
ATOM 715 C CA . PHE A 1 95 ? 18.688 -8.042 -28.888 1.00 52.84 95 PHE A CA 1
ATOM 716 C C . PHE A 1 95 ? 19.392 -7.407 -30.095 1.00 52.84 95 PHE A C 1
ATOM 718 O O . PHE A 1 95 ? 19.651 -8.101 -31.081 1.00 52.84 95 PHE A O 1
ATOM 725 N N . SER A 1 96 ? 19.767 -6.125 -30.028 1.00 51.41 96 SER A N 1
ATOM 726 C CA . SER A 1 96 ? 20.573 -5.476 -31.072 1.00 51.41 96 SER A CA 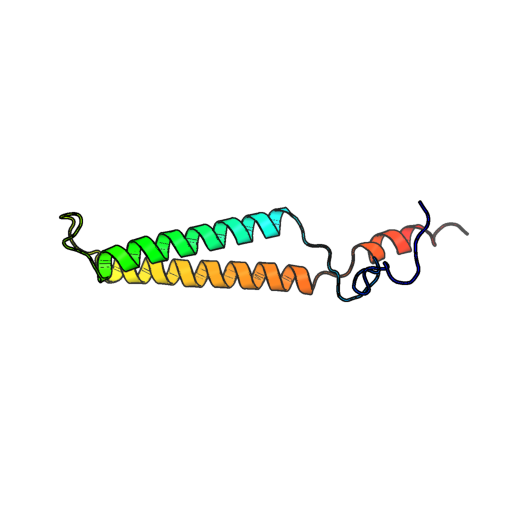1
ATOM 727 C C . SER A 1 96 ? 22.033 -5.955 -31.066 1.00 51.41 96 SER A C 1
ATOM 729 O O . SER A 1 96 ? 22.644 -6.097 -32.126 1.00 51.41 96 SER A O 1
ATOM 731 N N . LYS A 1 97 ? 22.576 -6.310 -29.892 1.00 45.09 97 LYS A N 1
ATOM 732 C CA . LYS A 1 97 ? 23.970 -6.762 -29.737 1.00 45.09 97 LYS A CA 1
ATOM 733 C C . LYS A 1 97 ? 24.226 -8.193 -30.231 1.00 45.09 97 LYS A C 1
ATOM 735 O O . LYS A 1 97 ? 25.369 -8.552 -30.493 1.00 45.09 97 LYS A O 1
ATOM 740 N N . ALA A 1 98 ? 23.179 -9.002 -30.404 1.00 49.94 98 ALA A N 1
ATOM 741 C CA . ALA A 1 98 ? 23.302 -10.381 -30.884 1.00 49.94 98 ALA A CA 1
ATOM 742 C C . ALA A 1 98 ? 23.474 -10.495 -32.414 1.00 49.94 98 ALA A C 1
ATOM 744 O O . ALA A 1 98 ? 23.900 -11.539 -32.898 1.00 49.94 98 ALA A O 1
ATOM 745 N N . LYS A 1 99 ? 23.164 -9.442 -33.188 1.00 48.41 99 LYS A N 1
ATOM 746 C CA . LYS A 1 99 ? 23.192 -9.487 -34.664 1.00 4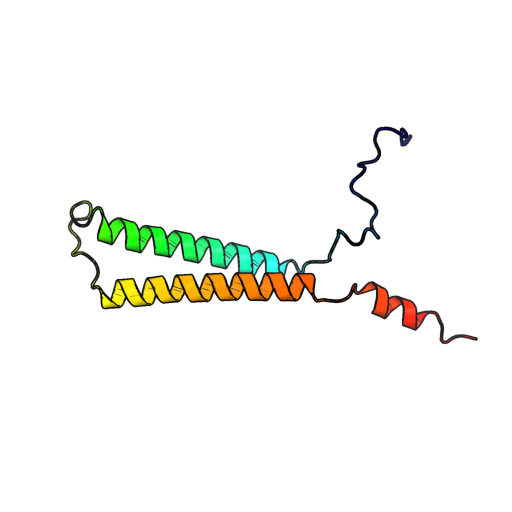8.41 99 LYS A CA 1
ATOM 747 C C . LYS A 1 99 ? 24.494 -8.996 -35.309 1.00 48.41 99 LYS A C 1
ATOM 749 O O . LYS A 1 99 ? 24.631 -9.118 -36.520 1.00 48.41 99 LYS A O 1
ATOM 754 N N . THR A 1 100 ? 25.451 -8.467 -34.546 1.00 48.66 100 THR A N 1
ATOM 755 C CA . THR A 1 100 ? 26.696 -7.887 -35.094 1.00 48.66 100 THR A CA 1
ATOM 756 C C . THR A 1 100 ? 27.941 -8.761 -34.918 1.00 48.66 100 THR A C 1
ATOM 758 O O . THR A 1 100 ? 29.016 -8.364 -35.352 1.00 48.66 100 THR A O 1
ATOM 761 N N . SER A 1 101 ? 27.826 -9.963 -34.341 1.00 48.66 101 SER A N 1
ATOM 762 C CA . SER A 1 101 ? 28.952 -10.898 -34.174 1.00 48.66 101 SER A CA 1
ATOM 763 C C . SER A 1 101 ? 28.849 -12.093 -35.127 1.00 48.66 101 SER A C 1
ATOM 765 O O . SER A 1 101 ? 28.876 -13.253 -34.724 1.00 48.66 101 SER A O 1
ATOM 767 N N . THR A 1 102 ? 28.669 -11.821 -36.419 1.00 47.31 102 THR A N 1
ATOM 768 C CA . THR A 1 102 ? 28.936 -12.808 -37.476 1.00 47.31 102 THR A CA 1
ATOM 769 C C . THR A 1 102 ? 29.301 -12.081 -38.767 1.00 47.31 102 THR A C 1
ATOM 771 O O . THR A 1 102 ? 28.491 -11.970 -39.685 1.00 47.31 102 THR A O 1
ATOM 774 N N . GLN A 1 103 ? 30.520 -11.548 -38.823 1.00 39.16 103 GLN A N 1
ATOM 775 C CA . GLN A 1 103 ? 31.217 -11.310 -40.083 1.00 39.16 103 GLN A CA 1
ATOM 776 C C . GLN A 1 103 ? 32.722 -11.428 -39.873 1.00 39.16 103 GLN A C 1
ATOM 778 O O . GLN A 1 103 ? 33.195 -10.952 -38.817 1.00 39.16 103 GLN A O 1
#

pLDDT: mean 77.56, std 19.55, range [39.16, 98.5]

Secondary structure (DSSP, 8-state):
----TT-S-TT--TT-TT-----HHHHHHHHHHHHHHHHHHHHHHHHHH-TTSSSPPPPPHHHHHHHHHHHHHHHHHHHHHHHHHHHSPPTHHHHHTTSSS--

Radius of gyration: 23.35 Å; chains: 1; bounding box: 53×22×67 Å

Organism: NCBI:txid217203

Foldseek 3Di:
DDDDPVPPPPPDDPPPLVDFDADVVLVVLLVVLVVLLVVLCVLLVCLVPPVPPVVHHRDDPVVNVVSVVSNVVSVVSNVVSVVCRNPDPHPVVVVVVVPPPDD

Sequence (103 aa):
MSDHPFTYDRWATPDDPEFGVVRFDDLRKIERACLGIWAIARIVGNSANEPGATGARPMDGWVVSNLMGGVESLCDQIADLAASSMDEPPLVSLFSKAKTSTQ